Protein AF-A0A1G3TP20-F1 (afdb_monomer_lite)

Sequence (80 aa):
MTLQERKDKADIIAKKSDIIYKKMVVLLASAGGLGSYGLGQSGLEKYFLMVLFGIVVVGLMFNYFSINKAKRQIEELENE

Secondary structure (DSSP, 8-state):
--HHHHHHHHHHHHHHHHHHHHHHHHHHHHHHHHHHHHHT--THHHHHHHHHHHHHHHHHHHHHHHHHHHHHHHHHHHH-

Radius of gyration: 18.04 Å; chains: 1; bounding box: 41×13×49 Å

pLDDT: mean 93.39, std 3.8, range [75.0, 97.25]

Structure (mmCIF, N/CA/C/O backbone):
data_AF-A0A1G3TP20-F1
#
_entry.id   AF-A0A1G3TP20-F1
#
loop_
_atom_site.group_PDB
_atom_site.id
_atom_site.type_symbol
_atom_site.label_atom_id
_atom_site.label_alt_id
_atom_site.label_comp_id
_atom_site.label_asym_id
_atom_site.label_entity_id
_atom_site.label_seq_id
_atom_site.pdbx_PDB_ins_code
_atom_site.Cartn_x
_atom_site.Cartn_y
_atom_site.Cartn_z
_atom_site.occupancy
_atom_site.B_iso_or_equiv
_atom_site.auth_seq_id
_atom_site.auth_comp_id
_atom_site.auth_asym_id
_atom_site.auth_atom_id
_atom_site.pdbx_PDB_model_num
ATOM 1 N N . MET A 1 1 ? -17.529 3.364 25.142 1.00 75.00 1 MET A N 1
ATOM 2 C CA . MET A 1 1 ? -18.133 2.975 23.849 1.00 75.00 1 MET A CA 1
ATOM 3 C C . MET A 1 1 ? -18.988 1.746 24.092 1.00 75.00 1 MET A C 1
ATOM 5 O O . MET A 1 1 ? -18.577 0.904 24.882 1.00 75.00 1 MET A O 1
ATOM 9 N N . THR A 1 2 ? -20.168 1.650 23.492 1.00 88.88 2 THR A N 1
ATOM 10 C CA . THR A 1 2 ? -20.984 0.431 23.582 1.00 88.88 2 THR A CA 1
ATOM 11 C C . THR A 1 2 ? -20.372 -0.688 22.731 1.00 88.88 2 THR A C 1
ATOM 13 O O . THR A 1 2 ? -19.603 -0.431 21.802 1.00 88.88 2 THR A O 1
ATOM 16 N N . LEU A 1 3 ? -20.719 -1.946 23.024 1.00 86.75 3 LEU A N 1
ATOM 17 C CA . LEU A 1 3 ? -20.249 -3.099 22.245 1.00 86.75 3 LEU A CA 1
ATOM 18 C C . LEU A 1 3 ? -20.625 -2.976 20.756 1.00 86.75 3 LEU A C 1
ATOM 20 O O . LEU A 1 3 ? -19.866 -3.392 19.884 1.00 86.75 3 LEU A O 1
ATOM 24 N N . GLN A 1 4 ? -21.789 -2.392 20.468 1.00 90.06 4 GLN A N 1
ATOM 25 C CA . GLN A 1 4 ? -22.290 -2.226 19.108 1.00 90.06 4 GLN A CA 1
ATOM 26 C C . GLN A 1 4 ? -21.510 -1.155 18.339 1.00 90.06 4 GLN A C 1
ATOM 28 O O . GLN A 1 4 ? -21.046 -1.416 17.236 1.00 90.06 4 GLN A O 1
ATOM 33 N N . GLU A 1 5 ? -21.236 -0.011 18.969 1.00 89.75 5 GLU A N 1
ATOM 34 C CA . GLU A 1 5 ? -20.391 1.039 18.383 1.00 89.75 5 GLU A CA 1
ATOM 35 C C . GLU A 1 5 ? -18.962 0.549 18.080 1.00 89.75 5 GLU A C 1
ATOM 37 O O . GLU A 1 5 ? -18.367 0.959 17.081 1.00 89.75 5 GLU A O 1
ATOM 42 N N . ARG A 1 6 ? -18.401 -0.341 18.915 1.00 87.62 6 ARG A N 1
ATOM 43 C CA . ARG A 1 6 ? -17.092 -0.965 18.646 1.00 87.62 6 ARG A CA 1
ATOM 44 C C . ARG A 1 6 ? -17.127 -1.868 17.425 1.00 87.62 6 ARG A C 1
ATOM 46 O O . ARG A 1 6 ? -16.229 -1.783 16.590 1.00 87.62 6 ARG A O 1
ATOM 53 N N . LYS A 1 7 ? -18.167 -2.696 17.306 1.00 89.94 7 LYS A N 1
ATOM 54 C CA . LYS A 1 7 ? -18.366 -3.572 16.144 1.00 89.94 7 LYS A CA 1
ATOM 55 C C . LYS A 1 7 ? -18.512 -2.767 14.857 1.00 89.94 7 LYS A C 1
ATOM 57 O O . LYS A 1 7 ? -17.799 -3.048 13.902 1.00 89.94 7 LYS A O 1
ATOM 62 N N . ASP A 1 8 ? -19.330 -1.718 14.862 1.00 94.44 8 ASP A N 1
ATOM 63 C CA . ASP A 1 8 ? -19.535 -0.875 13.678 1.00 94.44 8 ASP A CA 1
ATOM 64 C C . ASP A 1 8 ? -18.229 -0.193 13.236 1.00 94.44 8 ASP A C 1
ATOM 66 O O . ASP A 1 8 ? -17.905 -0.141 12.045 1.00 94.44 8 ASP A O 1
ATOM 70 N N . LYS A 1 9 ? -17.422 0.294 14.191 1.00 92.44 9 LYS A N 1
ATOM 71 C CA . LYS A 1 9 ? -16.094 0.852 13.888 1.00 92.44 9 LYS A CA 1
ATOM 72 C C . LYS A 1 9 ? -15.137 -0.199 13.334 1.00 92.44 9 LYS A C 1
ATOM 74 O O . LYS A 1 9 ? -14.453 0.087 12.349 1.00 92.44 9 LYS A O 1
ATOM 79 N N . ALA A 1 10 ? -15.092 -1.385 13.938 1.00 92.25 10 ALA A N 1
ATOM 80 C CA . ALA A 1 10 ? -14.256 -2.485 13.469 1.00 92.25 10 ALA A CA 1
ATOM 81 C C . ALA A 1 10 ? -14.625 -2.894 12.033 1.00 92.25 10 ALA A C 1
ATOM 83 O O . ALA A 1 10 ? -13.733 -3.009 11.192 1.00 92.25 10 ALA A O 1
ATOM 84 N N . ASP A 1 11 ? -15.917 -2.989 11.711 1.00 94.94 11 ASP A N 1
ATOM 85 C CA . ASP A 1 11 ? -16.412 -3.295 10.361 1.00 94.94 11 ASP A CA 1
ATOM 86 C C . ASP A 1 11 ? -16.014 -2.226 9.337 1.00 94.94 11 ASP A C 1
ATOM 88 O O . ASP A 1 11 ? -15.550 -2.537 8.233 1.00 94.94 11 ASP A O 1
ATOM 92 N N . ILE A 1 12 ? -16.134 -0.943 9.698 1.00 94.75 12 ILE A N 1
ATOM 93 C CA . ILE A 1 12 ? -15.697 0.160 8.832 1.00 94.75 12 ILE A CA 1
ATOM 94 C C . ILE A 1 12 ? -14.190 0.070 8.563 1.00 94.75 12 ILE A C 1
ATOM 96 O O . ILE A 1 12 ? -13.757 0.278 7.423 1.00 94.75 12 ILE A O 1
ATOM 100 N N . ILE A 1 13 ? -13.382 -0.225 9.585 1.00 93.88 13 ILE A N 1
ATOM 101 C CA . ILE A 1 13 ? -11.930 -0.375 9.433 1.00 93.88 13 ILE A CA 1
ATOM 102 C C . ILE A 1 13 ? -11.616 -1.599 8.569 1.00 93.88 13 ILE A C 1
ATOM 104 O O . ILE A 1 13 ? -10.835 -1.476 7.627 1.00 93.88 13 ILE A O 1
ATOM 108 N N . ALA A 1 14 ? -12.266 -2.739 8.806 1.00 93.00 14 ALA A N 1
ATOM 109 C CA . ALA A 1 14 ? -12.087 -3.959 8.022 1.00 93.00 14 ALA A CA 1
ATOM 110 C C . ALA A 1 14 ? -12.391 -3.730 6.534 1.00 93.00 14 ALA A C 1
ATOM 112 O O . ALA A 1 14 ? -11.582 -4.075 5.670 1.00 93.00 14 ALA A O 1
ATOM 113 N N . LYS A 1 15 ? -13.502 -3.053 6.218 1.00 95.94 15 LYS A N 1
ATOM 114 C CA . LYS A 1 15 ? -13.876 -2.729 4.834 1.00 95.94 15 LYS A CA 1
ATOM 115 C C . LYS A 1 15 ? -12.874 -1.787 4.163 1.00 95.94 15 LYS A C 1
ATOM 117 O O . LYS A 1 15 ? -12.561 -1.956 2.985 1.00 95.94 15 LYS A O 1
ATOM 122 N N . LYS A 1 16 ? -12.339 -0.804 4.896 1.00 94.50 16 LYS A N 1
ATOM 123 C CA . LYS A 1 16 ? -11.266 0.071 4.387 1.00 94.50 16 LYS A CA 1
ATOM 124 C C . LYS A 1 16 ? -9.982 -0.718 4.134 1.00 94.50 16 LYS A C 1
ATOM 126 O O . LYS A 1 16 ? -9.375 -0.540 3.079 1.00 94.50 16 LYS A O 1
ATOM 131 N N . SER A 1 17 ? -9.601 -1.600 5.054 1.00 94.44 17 SER A N 1
ATOM 132 C CA . SER A 1 17 ? -8.429 -2.470 4.922 1.00 94.44 17 SER A CA 1
ATOM 133 C C . SER A 1 17 ? -8.529 -3.396 3.712 1.00 94.44 17 SER A C 1
ATOM 135 O O . SER A 1 17 ? -7.557 -3.505 2.971 1.00 94.44 17 SER A O 1
ATOM 137 N N . ASP A 1 18 ? -9.699 -3.985 3.446 1.00 95.38 18 ASP A N 1
ATOM 138 C CA . ASP A 1 18 ? -9.936 -4.816 2.255 1.00 95.38 18 ASP A CA 1
ATOM 139 C C . ASP A 1 18 ? -9.739 -4.028 0.947 1.00 95.38 18 ASP A C 1
ATOM 141 O O . ASP A 1 18 ? -9.066 -4.484 0.020 1.00 95.38 18 ASP A O 1
ATOM 145 N N . ILE A 1 19 ? -10.248 -2.792 0.881 1.00 95.56 19 ILE A N 1
ATOM 146 C CA . ILE A 1 19 ? -10.041 -1.913 -0.281 1.00 95.56 19 ILE A CA 1
ATOM 147 C C . ILE A 1 19 ? -8.551 -1.598 -0.475 1.00 95.56 19 ILE A C 1
ATOM 149 O O . ILE A 1 19 ? -8.056 -1.630 -1.605 1.00 95.56 19 ILE A O 1
ATOM 153 N N . ILE A 1 20 ? -7.831 -1.280 0.605 1.00 94.69 20 ILE A N 1
ATOM 154 C CA . ILE A 1 20 ? -6.390 -0.987 0.555 1.00 94.69 20 ILE A CA 1
ATOM 155 C C . ILE A 1 20 ? -5.615 -2.232 0.106 1.00 94.69 20 ILE A C 1
ATOM 157 O O . ILE A 1 20 ? -4.756 -2.137 -0.768 1.00 94.69 20 ILE A O 1
ATOM 161 N N . TYR A 1 21 ? -5.959 -3.407 0.634 1.00 93.88 21 TYR A N 1
ATOM 162 C CA . TYR A 1 21 ? -5.347 -4.675 0.248 1.00 93.88 21 TYR A CA 1
ATOM 163 C C . TYR A 1 21 ? -5.520 -4.962 -1.250 1.00 93.88 21 TYR A C 1
ATOM 165 O O . TYR A 1 21 ? -4.539 -5.217 -1.948 1.00 93.88 21 TYR A O 1
ATOM 173 N N . LYS A 1 22 ? -6.738 -4.823 -1.787 1.00 95.12 22 LYS A N 1
ATOM 174 C CA . LYS A 1 22 ? -7.001 -5.005 -3.227 1.00 95.12 22 LYS A CA 1
ATOM 175 C C . LYS A 1 22 ? -6.181 -4.048 -4.094 1.00 95.12 22 LYS A C 1
ATOM 177 O O . LYS A 1 22 ? -5.625 -4.465 -5.108 1.00 95.12 22 LYS A O 1
ATOM 182 N N . LYS A 1 23 ? -6.045 -2.781 -3.684 1.00 94.00 23 LYS A N 1
ATOM 183 C CA . LYS A 1 23 ? -5.164 -1.814 -4.366 1.00 94.00 23 LYS A CA 1
ATOM 184 C C . LYS A 1 23 ? -3.700 -2.244 -4.311 1.00 94.00 23 LYS A C 1
ATOM 186 O O . LYS A 1 23 ? -3.002 -2.135 -5.315 1.00 94.00 23 LYS A O 1
ATOM 191 N N . MET A 1 24 ? -3.246 -2.754 -3.168 1.00 94.19 24 MET A N 1
ATOM 192 C CA . MET A 1 24 ? -1.879 -3.240 -2.990 1.00 94.19 24 MET A CA 1
ATOM 193 C C . MET A 1 24 ? -1.563 -4.410 -3.930 1.00 94.19 24 MET A C 1
ATOM 195 O O . MET A 1 24 ? -0.496 -4.415 -4.534 1.00 94.19 24 MET A O 1
ATOM 199 N N . VAL A 1 25 ? -2.498 -5.346 -4.129 1.00 95.81 25 VAL A N 1
ATOM 200 C CA . VAL A 1 25 ? -2.341 -6.456 -5.090 1.00 95.81 25 VAL A CA 1
ATOM 201 C C . VAL A 1 25 ? -2.153 -5.937 -6.517 1.00 95.81 25 VAL A C 1
ATOM 203 O O . VAL A 1 25 ? -1.229 -6.362 -7.209 1.00 95.81 25 VAL A O 1
ATOM 206 N N . VAL A 1 26 ? -2.979 -4.980 -6.950 1.00 96.44 26 VAL A N 1
ATOM 207 C CA . VAL A 1 26 ? -2.859 -4.376 -8.289 1.00 96.44 26 VAL A CA 1
ATOM 208 C C . VAL A 1 26 ? -1.523 -3.652 -8.447 1.00 96.44 26 VAL A C 1
ATOM 210 O O . VAL A 1 26 ? -0.847 -3.813 -9.459 1.00 96.44 26 VAL A O 1
ATOM 213 N N . LEU A 1 27 ? -1.107 -2.883 -7.439 1.00 96.12 27 LEU A N 1
ATOM 214 C CA . LEU A 1 27 ? 0.183 -2.195 -7.459 1.00 96.12 27 LEU A CA 1
ATOM 215 C C . LEU A 1 27 ? 1.361 -3.179 -7.478 1.00 96.12 27 LEU A C 1
ATOM 217 O O . LEU A 1 27 ? 2.332 -2.927 -8.183 1.00 96.12 27 LEU A O 1
ATOM 221 N N . LEU A 1 28 ? 1.277 -4.304 -6.762 1.00 96.69 28 LEU A N 1
ATOM 222 C CA . LEU A 1 28 ? 2.304 -5.352 -6.780 1.00 96.69 28 LEU A CA 1
ATOM 223 C C . LEU A 1 28 ? 2.422 -5.982 -8.167 1.00 96.69 28 LEU A C 1
ATOM 225 O O . LEU A 1 28 ? 3.533 -6.118 -8.673 1.00 96.69 28 LEU A O 1
ATOM 229 N N . ALA A 1 29 ? 1.295 -6.320 -8.797 1.00 97.25 29 ALA A N 1
ATOM 230 C CA . ALA A 1 29 ? 1.280 -6.857 -10.155 1.00 97.25 29 ALA A CA 1
ATOM 231 C C . ALA A 1 29 ? 1.888 -5.860 -11.155 1.00 97.25 29 ALA A C 1
ATOM 233 O O . ALA A 1 29 ? 2.750 -6.230 -11.952 1.00 97.25 29 ALA A O 1
ATOM 234 N N . SER A 1 30 ? 1.511 -4.582 -11.058 1.00 96.12 30 SER A N 1
ATOM 235 C CA . SER A 1 30 ? 2.072 -3.511 -11.888 1.00 96.12 30 SER A CA 1
ATOM 236 C C . SER A 1 30 ? 3.571 -3.320 -11.655 1.00 96.12 30 SER A C 1
ATOM 238 O O . SER A 1 30 ? 4.322 -3.199 -12.618 1.00 96.12 30 SER A O 1
ATOM 240 N N . ALA A 1 31 ? 4.033 -3.329 -10.401 1.00 96.19 31 ALA A N 1
ATOM 241 C CA . ALA A 1 31 ? 5.452 -3.218 -10.069 1.00 96.19 31 ALA A CA 1
ATOM 242 C C . ALA A 1 31 ? 6.243 -4.417 -10.606 1.00 96.19 31 ALA A C 1
ATOM 244 O O . ALA A 1 31 ? 7.286 -4.234 -11.229 1.00 96.19 31 ALA A O 1
ATOM 245 N N . GLY A 1 32 ? 5.728 -5.634 -10.418 1.00 95.25 32 GLY A N 1
ATOM 246 C CA . GLY A 1 32 ? 6.323 -6.854 -10.957 1.00 95.25 32 GLY A CA 1
ATOM 247 C C . GLY A 1 32 ? 6.430 -6.813 -12.481 1.00 95.25 32 GLY A C 1
ATOM 248 O O . GLY A 1 32 ? 7.503 -7.072 -13.022 1.00 95.25 32 GLY A O 1
ATOM 249 N N . GLY A 1 33 ? 5.358 -6.418 -13.174 1.00 95.62 33 GLY A N 1
ATOM 250 C CA . GLY A 1 33 ? 5.338 -6.275 -14.631 1.00 95.62 33 GLY A CA 1
ATOM 251 C C . GLY A 1 33 ? 6.306 -5.207 -15.143 1.00 95.62 33 GLY A C 1
ATOM 252 O O . GLY A 1 33 ? 7.146 -5.500 -15.987 1.00 95.62 33 GLY A O 1
ATOM 253 N N . LEU A 1 34 ? 6.246 -3.989 -14.593 1.00 95.38 34 LEU A N 1
ATOM 254 C CA . LEU A 1 34 ? 7.128 -2.881 -14.984 1.00 95.38 34 LEU A CA 1
ATOM 255 C C . LEU A 1 34 ? 8.599 -3.190 -14.703 1.00 95.38 34 LEU A C 1
ATOM 257 O O . LEU A 1 34 ? 9.449 -2.951 -15.557 1.00 95.38 34 LEU A O 1
ATOM 261 N N . GLY A 1 35 ? 8.898 -3.728 -13.519 1.00 92.88 35 GLY A N 1
ATOM 262 C CA . GLY A 1 35 ? 10.257 -4.064 -13.114 1.00 92.88 35 GLY A CA 1
ATOM 263 C C . GLY A 1 35 ? 10.841 -5.184 -13.971 1.00 92.88 35 GLY A C 1
ATOM 264 O O . GLY A 1 35 ? 11.909 -5.012 -14.550 1.00 92.88 35 GLY A O 1
ATOM 265 N N . SER A 1 36 ? 10.126 -6.306 -14.106 1.00 94.62 36 SER A N 1
ATOM 266 C CA . SER A 1 36 ? 10.599 -7.448 -14.903 1.00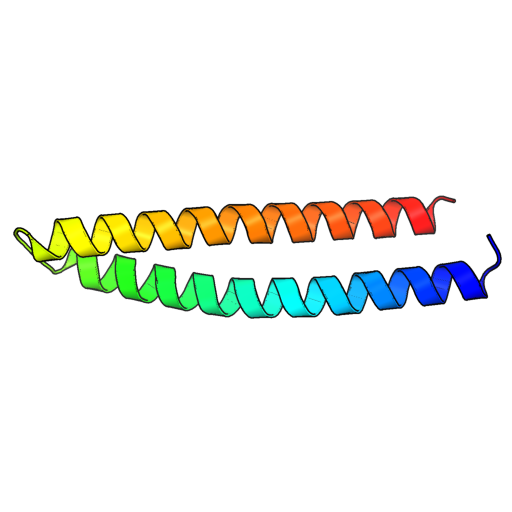 94.62 36 SER A CA 1
ATOM 267 C C . SER A 1 36 ? 10.764 -7.098 -16.382 1.00 94.62 36 SER A C 1
ATOM 269 O O . SER A 1 36 ? 11.806 -7.402 -16.961 1.00 94.62 36 SER A O 1
ATOM 271 N N . TYR A 1 37 ? 9.794 -6.397 -16.979 1.00 94.31 37 TYR A N 1
ATOM 272 C CA . TYR A 1 37 ? 9.888 -5.951 -18.367 1.00 94.31 37 TYR A CA 1
ATOM 273 C C . TYR A 1 37 ? 11.019 -4.932 -18.556 1.00 94.31 37 TYR A C 1
ATOM 275 O O . TYR A 1 37 ? 11.812 -5.051 -19.488 1.00 94.31 37 TYR A O 1
ATOM 283 N N . GLY A 1 38 ? 11.144 -3.963 -17.643 1.00 93.69 38 GLY A N 1
ATOM 284 C CA . GLY A 1 38 ? 12.160 -2.912 -17.703 1.00 93.69 38 GLY A CA 1
ATOM 285 C C . GLY A 1 38 ? 13.600 -3.419 -17.604 1.00 93.69 38 GLY A C 1
ATOM 286 O O . GLY A 1 38 ? 14.498 -2.795 -18.168 1.00 93.69 38 GLY A O 1
ATOM 287 N N . LEU A 1 39 ? 13.839 -4.564 -16.953 1.00 91.12 39 LEU A N 1
ATOM 288 C CA . LEU A 1 39 ? 15.170 -5.183 -16.898 1.00 91.12 39 LEU A CA 1
ATOM 289 C C . LEU A 1 39 ? 15.672 -5.653 -18.270 1.00 91.12 39 LEU A C 1
ATOM 291 O O . LEU A 1 39 ? 16.881 -5.632 -18.498 1.00 91.12 39 LEU A O 1
ATOM 295 N N . GLY A 1 40 ? 14.765 -6.044 -19.170 1.00 92.94 40 GLY A N 1
ATOM 296 C CA . GLY A 1 40 ? 15.097 -6.492 -20.525 1.00 92.94 40 GLY A CA 1
ATOM 297 C C . GLY A 1 40 ? 15.281 -5.363 -21.541 1.00 92.94 40 GLY A C 1
ATOM 298 O O . GLY A 1 40 ? 15.743 -5.620 -22.649 1.00 92.94 40 GLY A O 1
ATOM 299 N N . GLN A 1 41 ? 14.934 -4.124 -21.182 1.00 95.06 41 GLN A N 1
ATOM 300 C CA . GLN A 1 41 ? 15.027 -2.976 -22.084 1.00 95.06 41 GLN A CA 1
ATOM 301 C C . GLN A 1 41 ? 16.388 -2.279 -22.008 1.00 95.06 41 GLN A C 1
ATOM 303 O O . GLN A 1 41 ? 17.150 -2.428 -21.049 1.00 95.06 41 GLN A O 1
ATOM 308 N N . SER A 1 42 ? 16.689 -1.465 -23.019 1.00 94.12 42 SER A N 1
ATOM 309 C CA . SER A 1 42 ? 17.895 -0.634 -23.074 1.00 94.12 42 SER A CA 1
ATOM 310 C C . SER A 1 42 ? 17.568 0.784 -23.546 1.00 94.12 42 SER A C 1
ATOM 312 O O . SER A 1 42 ? 16.502 1.042 -24.099 1.00 94.12 42 SER A O 1
ATOM 314 N N . GLY A 1 43 ? 18.464 1.734 -23.275 1.00 94.00 43 GLY A N 1
ATOM 315 C CA . GLY A 1 43 ? 18.264 3.131 -23.662 1.00 94.00 43 GLY A CA 1
ATOM 316 C C . GLY A 1 43 ? 17.148 3.836 -22.882 1.00 94.00 43 GLY A C 1
ATOM 317 O O . GLY A 1 43 ? 16.899 3.543 -21.711 1.00 94.00 43 GLY A O 1
ATOM 318 N N . LEU A 1 44 ? 16.504 4.809 -23.528 1.00 94.00 44 LEU A N 1
ATOM 319 C CA . LEU A 1 44 ? 15.563 5.746 -22.901 1.00 94.00 44 LEU A CA 1
ATOM 320 C C . LEU A 1 44 ? 14.323 5.049 -22.314 1.00 94.00 44 LEU A C 1
ATOM 322 O O . LEU A 1 44 ? 13.843 5.438 -21.249 1.00 94.00 44 LEU A O 1
ATOM 326 N N . GLU A 1 45 ? 13.863 3.969 -22.947 1.00 91.88 45 GLU A N 1
ATOM 327 C CA . GLU A 1 45 ? 12.718 3.172 -22.490 1.00 91.88 45 GLU A CA 1
ATOM 328 C C . GLU A 1 45 ? 12.952 2.560 -21.104 1.00 91.88 45 GLU A C 1
ATOM 330 O O . GLU A 1 45 ? 12.074 2.619 -20.242 1.00 91.88 45 GLU A O 1
ATOM 335 N N . LYS A 1 46 ? 14.163 2.049 -20.842 1.00 94.00 46 LYS A N 1
ATOM 336 C CA . LYS A 1 46 ? 14.537 1.510 -19.527 1.00 94.00 46 LYS A CA 1
ATOM 337 C C . LYS A 1 46 ? 14.443 2.573 -18.436 1.00 94.00 46 LYS A C 1
ATOM 339 O O . LYS A 1 46 ? 13.921 2.296 -17.357 1.00 94.00 46 LYS A O 1
ATOM 344 N N . TYR A 1 47 ? 14.939 3.782 -18.702 1.00 93.75 47 TYR A N 1
ATOM 345 C CA . TYR A 1 47 ? 14.877 4.881 -17.736 1.00 93.75 47 TYR A CA 1
ATOM 346 C C . TYR A 1 47 ? 13.432 5.276 -17.436 1.00 93.75 47 TYR A C 1
ATOM 348 O O . TYR A 1 47 ? 13.067 5.415 -16.270 1.00 93.75 47 TYR A O 1
ATOM 356 N N . PHE A 1 48 ? 12.596 5.390 -18.468 1.00 95.44 48 PHE A N 1
ATOM 357 C CA . PHE A 1 48 ? 11.179 5.695 -18.299 1.00 95.44 48 PHE A CA 1
ATOM 358 C C . PHE A 1 48 ? 10.455 4.624 -17.466 1.00 95.44 48 PHE A C 1
ATOM 360 O O . PHE A 1 48 ? 9.767 4.949 -16.497 1.00 95.44 48 PHE A O 1
ATOM 367 N N . LEU A 1 49 ? 10.673 3.342 -17.774 1.00 95.06 49 LEU A N 1
ATOM 368 C CA . LEU A 1 49 ? 10.086 2.225 -17.027 1.00 95.06 49 LEU A CA 1
ATOM 369 C C . LEU A 1 49 ? 10.577 2.163 -15.576 1.00 95.06 49 LEU A C 1
ATOM 371 O O . LEU A 1 49 ? 9.781 1.888 -14.682 1.00 95.06 49 LEU A O 1
ATOM 375 N N . MET A 1 50 ? 11.851 2.468 -15.316 1.00 93.06 50 MET A N 1
ATOM 376 C CA . MET A 1 50 ? 12.404 2.551 -13.957 1.00 93.06 50 MET A CA 1
ATOM 377 C C . MET A 1 50 ? 11.762 3.679 -13.141 1.00 93.06 50 MET A C 1
ATOM 379 O O . MET A 1 50 ? 11.475 3.489 -11.959 1.00 93.06 50 MET A O 1
ATOM 383 N N . VAL A 1 51 ? 11.490 4.833 -13.759 1.00 95.56 51 VAL A N 1
ATOM 384 C CA . VAL A 1 51 ? 10.767 5.934 -13.101 1.00 95.56 51 VAL A CA 1
ATOM 385 C C . VAL A 1 51 ? 9.337 5.511 -12.765 1.00 95.56 51 VAL A C 1
ATOM 387 O O . VAL A 1 51 ? 8.901 5.691 -11.627 1.00 95.56 51 VAL A O 1
ATOM 390 N N . LEU A 1 52 ? 8.622 4.892 -13.713 1.00 96.12 52 LEU A N 1
ATOM 391 C CA . LEU A 1 52 ? 7.277 4.366 -13.464 1.00 96.12 52 LEU A CA 1
ATOM 392 C C . LEU A 1 52 ? 7.275 3.311 -12.356 1.00 96.12 52 LEU A C 1
ATOM 394 O O . LEU A 1 52 ? 6.450 3.380 -11.447 1.00 96.12 52 LEU A O 1
ATOM 398 N N . PHE A 1 53 ? 8.224 2.376 -12.386 1.00 95.88 53 PHE A N 1
ATOM 399 C CA . PHE A 1 53 ? 8.405 1.386 -11.329 1.00 95.88 53 PHE A CA 1
ATOM 400 C C . PHE A 1 53 ? 8.606 2.059 -9.965 1.00 95.88 53 PHE A C 1
ATOM 402 O O . PHE A 1 53 ? 7.925 1.703 -9.005 1.00 95.88 53 PHE A O 1
ATOM 409 N N . GLY A 1 54 ? 9.458 3.087 -9.890 1.00 95.62 54 GLY A N 1
ATO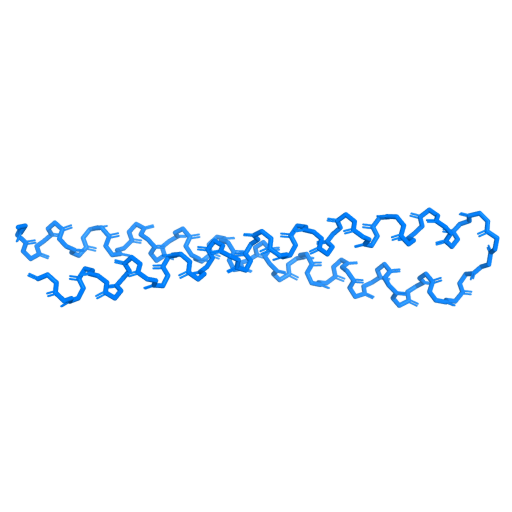M 410 C CA . GLY A 1 54 ? 9.668 3.874 -8.674 1.00 95.62 54 GLY A CA 1
ATOM 411 C C . GLY A 1 54 ? 8.376 4.491 -8.127 1.00 95.62 54 GLY A C 1
ATOM 412 O O . GLY A 1 54 ? 8.098 4.372 -6.934 1.00 95.62 54 GLY A O 1
ATOM 413 N N . ILE A 1 55 ? 7.542 5.076 -8.992 1.00 96.38 55 ILE A N 1
ATOM 414 C CA . ILE A 1 55 ? 6.236 5.640 -8.602 1.00 96.38 55 ILE A CA 1
ATOM 415 C C . ILE A 1 55 ? 5.319 4.552 -8.023 1.00 96.38 55 ILE A C 1
ATOM 417 O O . ILE A 1 55 ? 4.695 4.758 -6.978 1.00 96.38 55 ILE A O 1
ATOM 421 N N . VAL A 1 56 ? 5.255 3.379 -8.661 1.00 96.88 56 VAL A N 1
ATOM 422 C CA . VAL A 1 56 ? 4.428 2.263 -8.174 1.00 96.88 56 VAL A CA 1
ATOM 423 C C . VAL A 1 56 ? 4.932 1.748 -6.823 1.00 96.88 56 VAL A C 1
ATOM 425 O O . VAL A 1 56 ? 4.122 1.516 -5.924 1.00 96.88 56 VAL A O 1
ATOM 428 N N . VAL A 1 57 ? 6.250 1.632 -6.634 1.00 95.81 57 VAL A N 1
ATOM 429 C CA . VAL A 1 57 ? 6.859 1.224 -5.354 1.00 95.81 57 VAL A CA 1
ATOM 430 C C . VAL A 1 57 ? 6.536 2.213 -4.233 1.00 95.81 57 VAL A C 1
ATOM 432 O O . VAL A 1 57 ? 6.183 1.800 -3.127 1.00 95.81 57 VAL A O 1
ATOM 435 N N . VAL A 1 58 ? 6.575 3.518 -4.508 1.00 96.44 58 VAL A N 1
ATOM 436 C CA . VAL A 1 58 ? 6.144 4.538 -3.538 1.00 96.44 58 VAL A CA 1
ATOM 437 C C . VAL A 1 58 ? 4.666 4.346 -3.176 1.00 96.44 58 VAL A C 1
ATOM 439 O O . VAL A 1 58 ? 4.311 4.340 -1.995 1.00 96.44 58 VAL A O 1
ATOM 442 N N . GLY A 1 59 ? 3.804 4.097 -4.167 1.00 95.38 59 GLY A N 1
ATOM 443 C CA . GLY A 1 59 ? 2.394 3.765 -3.939 1.00 95.38 59 GLY A CA 1
ATOM 444 C C . GLY A 1 59 ? 2.193 2.518 -3.067 1.00 95.38 59 GLY A C 1
ATOM 445 O O . GLY A 1 59 ? 1.319 2.512 -2.192 1.00 95.38 59 GLY A O 1
ATOM 446 N N . LEU A 1 60 ? 3.019 1.483 -3.254 1.00 95.75 60 LEU A N 1
ATOM 447 C CA . LEU A 1 60 ? 3.022 0.279 -2.415 1.00 95.75 60 LEU A CA 1
ATOM 448 C C . LEU A 1 60 ? 3.371 0.595 -0.963 1.00 95.75 60 LEU A C 1
ATOM 450 O O . LEU A 1 60 ? 2.663 0.141 -0.064 1.00 95.75 60 LEU A O 1
ATOM 454 N N . MET A 1 61 ? 4.400 1.412 -0.730 1.00 96.06 61 MET A N 1
ATOM 455 C CA . MET A 1 61 ? 4.795 1.820 0.622 1.00 96.06 61 MET A CA 1
ATOM 456 C C . MET A 1 61 ? 3.656 2.540 1.354 1.00 96.06 61 MET A C 1
ATOM 458 O O . MET A 1 61 ? 3.338 2.195 2.492 1.00 96.06 61 MET A O 1
ATOM 462 N N . PHE A 1 62 ? 2.980 3.488 0.697 1.00 95.69 62 PHE A N 1
ATOM 463 C CA . PHE A 1 62 ? 1.838 4.187 1.300 1.00 95.69 62 PHE A CA 1
ATOM 464 C C . PHE A 1 62 ? 0.667 3.249 1.633 1.00 95.69 62 PHE A C 1
ATOM 466 O O . PHE A 1 62 ? 0.052 3.386 2.697 1.00 95.69 62 PHE A O 1
ATOM 473 N N . ASN A 1 63 ? 0.361 2.280 0.763 1.00 94.38 63 ASN A N 1
ATOM 474 C CA . ASN A 1 63 ? -0.685 1.288 1.039 1.00 94.38 63 ASN A CA 1
ATOM 475 C C . ASN A 1 63 ? -0.297 0.391 2.221 1.00 94.38 63 ASN A C 1
ATOM 477 O O . ASN A 1 63 ? -1.117 0.176 3.113 1.00 94.38 63 ASN A O 1
ATOM 481 N N . TYR A 1 64 ? 0.961 -0.052 2.285 1.00 94.00 64 TYR A N 1
ATOM 482 C CA . TYR A 1 64 ? 1.468 -0.859 3.394 1.00 94.00 64 TYR A CA 1
ATOM 483 C C . TYR A 1 64 ? 1.357 -0.127 4.739 1.00 94.00 64 TYR A C 1
ATOM 485 O O . TYR A 1 64 ? 0.817 -0.673 5.704 1.00 94.00 64 TYR A O 1
ATOM 493 N N . PHE A 1 65 ? 1.775 1.143 4.799 1.00 95.81 65 PHE A N 1
ATOM 494 C CA . PHE A 1 65 ? 1.607 1.956 6.008 1.00 95.81 65 PHE A CA 1
ATOM 495 C C . PHE A 1 65 ? 0.138 2.128 6.404 1.00 95.81 65 PH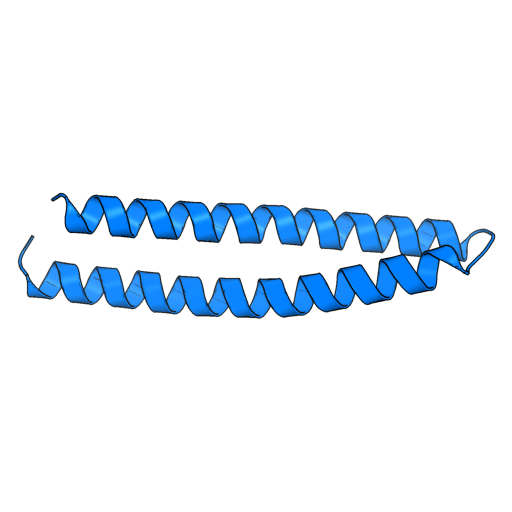E A C 1
ATOM 497 O O . PHE A 1 65 ? -0.184 2.101 7.592 1.00 95.81 65 PHE A O 1
ATOM 504 N N . SER A 1 66 ? -0.761 2.262 5.427 1.00 94.06 66 SER A N 1
ATOM 505 C CA . SER A 1 66 ? -2.197 2.400 5.684 1.00 94.06 66 SER A CA 1
ATOM 506 C C . SER A 1 66 ? -2.804 1.127 6.282 1.00 94.06 66 SER A C 1
ATOM 50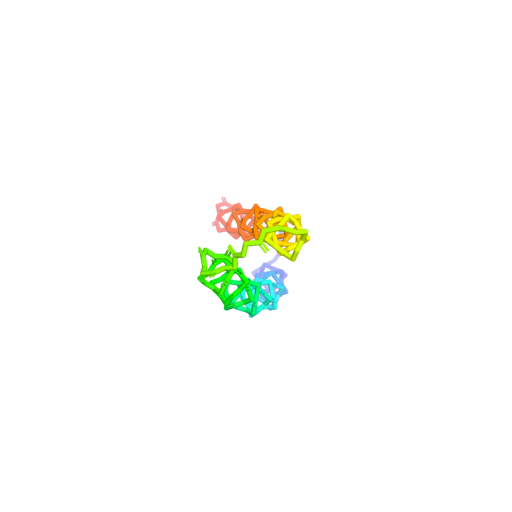8 O O . SER A 1 66 ? -3.582 1.223 7.230 1.00 94.06 66 SER A O 1
ATOM 510 N N . ILE A 1 67 ? -2.403 -0.058 5.802 1.00 93.75 67 ILE A N 1
ATOM 511 C CA . ILE A 1 67 ? -2.799 -1.342 6.406 1.00 93.75 67 ILE A CA 1
ATOM 512 C C . ILE A 1 67 ? -2.269 -1.442 7.835 1.00 93.75 67 ILE A C 1
ATOM 514 O O . ILE A 1 67 ? -3.017 -1.792 8.745 1.00 93.75 67 ILE A O 1
ATOM 518 N N . ASN A 1 68 ? -1.001 -1.092 8.059 1.00 94.25 68 ASN A N 1
ATOM 519 C CA . ASN A 1 68 ? -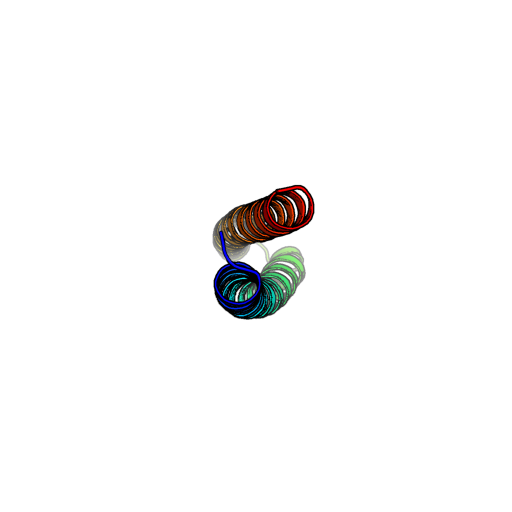0.408 -1.177 9.391 1.00 94.25 68 ASN A CA 1
ATOM 520 C C . ASN A 1 68 ? -1.084 -0.217 10.387 1.00 94.25 68 ASN A C 1
ATOM 522 O O . ASN A 1 68 ? -1.284 -0.555 11.552 1.00 94.25 68 ASN A O 1
ATOM 526 N N . LYS A 1 69 ? -1.498 0.967 9.919 1.00 94.94 69 LYS A N 1
ATOM 527 C CA . LYS A 1 69 ? -2.315 1.898 10.705 1.00 94.94 69 LYS A CA 1
ATOM 528 C C . LYS A 1 69 ? -3.683 1.299 11.036 1.00 94.94 69 LYS A C 1
ATOM 530 O O . LYS A 1 69 ? -4.099 1.375 12.185 1.00 94.94 69 LYS A O 1
ATOM 535 N N . ALA A 1 70 ? -4.364 0.696 10.063 1.00 93.50 70 ALA A N 1
ATOM 536 C CA . ALA A 1 70 ? -5.659 0.059 10.290 1.00 93.50 70 ALA A CA 1
ATOM 537 C C . ALA A 1 70 ? -5.562 -1.117 11.279 1.00 93.50 70 ALA A C 1
ATOM 539 O O . ALA A 1 70 ? -6.428 -1.262 12.136 1.00 93.50 70 ALA A O 1
ATOM 540 N N . LYS A 1 71 ? -4.476 -1.900 11.217 1.00 93.19 71 LYS A N 1
ATOM 541 C CA . LYS A 1 71 ? -4.177 -2.957 12.191 1.00 93.19 71 LYS A CA 1
ATOM 542 C C . LYS A 1 71 ? -4.081 -2.399 13.614 1.00 93.19 71 LYS A C 1
ATOM 544 O O . LYS A 1 71 ? -4.784 -2.884 14.491 1.00 93.19 71 LYS A O 1
ATOM 549 N N . ARG A 1 72 ? -3.290 -1.338 13.820 1.00 94.56 72 ARG A N 1
ATOM 550 C CA . ARG A 1 72 ? -3.173 -0.675 15.134 1.00 94.56 72 ARG A CA 1
ATOM 551 C C . ARG A 1 72 ? -4.515 -0.164 15.655 1.00 94.56 72 ARG A C 1
ATOM 553 O O . ARG A 1 72 ? -4.811 -0.339 16.823 1.00 94.56 72 ARG A O 1
ATOM 560 N N . GLN A 1 73 ? -5.348 0.408 14.785 1.00 93.06 73 GLN A N 1
ATOM 561 C CA . GLN A 1 73 ? -6.680 0.881 15.180 1.00 93.06 73 GLN A CA 1
ATOM 562 C C . GLN A 1 73 ? -7.604 -0.253 15.647 1.00 93.06 73 GLN A C 1
ATOM 564 O O . GLN A 1 73 ? -8.425 -0.036 16.531 1.00 93.06 73 GLN A O 1
ATOM 569 N N . ILE A 1 74 ? -7.490 -1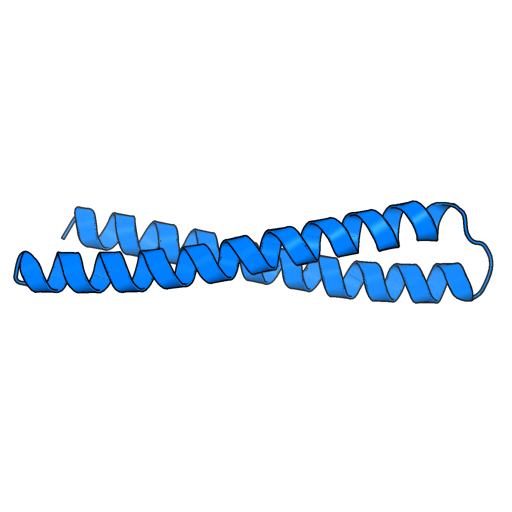.450 15.061 1.00 92.12 74 ILE A N 1
ATOM 570 C CA . ILE A 1 74 ? -8.235 -2.629 15.525 1.00 92.12 74 ILE A CA 1
ATOM 571 C C . ILE A 1 74 ? -7.698 -3.101 16.881 1.00 92.12 74 ILE A C 1
ATOM 573 O O . ILE A 1 74 ? -8.494 -3.337 17.782 1.00 92.12 74 ILE A O 1
ATOM 577 N N . GLU A 1 75 ? -6.374 -3.184 17.042 1.00 92.00 75 GLU A N 1
ATOM 578 C CA . GLU A 1 75 ? -5.739 -3.563 18.316 1.00 92.00 75 GLU A CA 1
ATOM 579 C C . GLU A 1 75 ? -6.108 -2.586 19.448 1.00 92.00 75 GLU A C 1
ATOM 581 O O . GLU A 1 75 ? -6.364 -3.001 20.574 1.00 92.00 75 GLU A O 1
ATOM 586 N N . GLU A 1 76 ? -6.182 -1.286 19.162 1.00 91.44 76 GLU A N 1
ATOM 587 C CA . GLU A 1 76 ? -6.650 -0.272 20.115 1.00 91.44 76 GLU A CA 1
ATOM 588 C C . GLU A 1 76 ? -8.126 -0.489 20.488 1.00 91.44 76 GLU A C 1
ATOM 590 O O . GLU A 1 76 ? -8.456 -0.489 21.669 1.00 91.44 76 GLU A O 1
ATOM 595 N N . LEU A 1 77 ? -9.007 -0.752 19.513 1.00 89.88 77 LEU A N 1
ATOM 596 C CA . LEU A 1 77 ? -10.431 -1.025 19.767 1.00 89.88 77 LEU A CA 1
ATOM 597 C C . LEU A 1 77 ? -10.682 -2.304 20.579 1.00 89.88 77 LEU A C 1
ATOM 599 O O . LEU A 1 77 ? -11.702 -2.390 21.265 1.00 89.88 77 LEU A O 1
ATOM 603 N N . GLU A 1 78 ? -9.800 -3.298 20.464 1.00 85.06 78 GLU A N 1
ATOM 604 C CA . GLU A 1 78 ? -9.865 -4.549 21.229 1.00 85.06 78 GLU A CA 1
ATOM 605 C C . GLU A 1 78 ? -9.435 -4.356 22.691 1.00 85.06 78 GLU A C 1
ATOM 607 O O . GLU A 1 78 ? -9.973 -5.021 23.574 1.00 85.06 78 GLU A O 1
ATOM 612 N N . ASN A 1 79 ? -8.502 -3.431 22.943 1.00 85.00 79 ASN A N 1
ATOM 613 C CA . ASN A 1 79 ? -7.959 -3.146 24.275 1.00 85.00 79 ASN A CA 1
ATOM 614 C C . ASN A 1 79 ? -8.709 -2.045 25.046 1.00 85.00 79 ASN A C 1
ATOM 616 O O . ASN A 1 79 ? -8.484 -1.896 26.249 1.00 85.00 79 ASN A O 1
ATOM 620 N N . GLU A 1 80 ? -9.554 -1.252 24.381 1.00 76.06 80 GLU A N 1
ATOM 621 C CA . GLU A 1 80 ? -10.507 -0.354 25.054 1.00 76.06 80 GLU A CA 1
ATOM 622 C C . GLU A 1 80 ? -11.553 -1.146 25.844 1.00 76.06 80 GLU A C 1
ATOM 624 O O . GLU A 1 80 ? -12.180 -0.569 26.763 1.00 76.06 80 GLU A O 1
#

Foldseek 3Di:
DDPVVLVVVLVVLVVVLVVLVVVLVVLVVLLCVLVVVLVPDDDPSNVVSVVVSVVSVVVNVVSVVSNVVSVVVNVVSVVD